Protein AF-A0A7J7KI99-F1 (afdb_monomer_lite)

Structure (mmCIF, N/CA/C/O backbone):
data_AF-A0A7J7KI99-F1
#
_entry.id   AF-A0A7J7KI99-F1
#
loop_
_atom_site.group_PDB
_atom_site.id
_atom_site.type_symbol
_atom_site.label_atom_id
_atom_site.label_alt_id
_atom_site.label_comp_id
_atom_site.label_asym_id
_atom_site.label_entity_id
_atom_site.label_seq_id
_atom_site.pdbx_PDB_ins_code
_atom_site.Cartn_x
_atom_site.Cartn_y
_atom_site.Cartn_z
_atom_site.occupancy
_atom_site.B_iso_or_equiv
_atom_site.auth_seq_id
_atom_site.auth_comp_id
_atom_site.auth_asym_id
_atom_site.auth_atom_id
_atom_site.pdbx_PDB_model_num
ATOM 1 N N . MET A 1 1 ? -8.836 5.033 18.572 1.00 61.16 1 MET A N 1
ATOM 2 C CA . MET A 1 1 ? -9.291 3.897 17.750 1.00 61.16 1 MET A CA 1
ATOM 3 C C . MET A 1 1 ? -9.820 2.798 18.653 1.00 61.16 1 MET A C 1
ATOM 5 O O . MET A 1 1 ? -9.061 2.210 19.431 1.00 61.16 1 MET A O 1
ATOM 9 N N . VAL A 1 2 ? -11.132 2.595 18.593 1.00 76.69 2 VAL A N 1
ATOM 10 C CA . VAL A 1 2 ? -11.861 1.561 19.335 1.00 76.69 2 VAL A CA 1
ATOM 11 C C . VAL A 1 2 ? -11.422 0.180 18.824 1.00 76.69 2 VAL A C 1
ATOM 13 O O . VAL A 1 2 ? -10.982 0.035 17.684 1.00 76.69 2 VAL A O 1
ATOM 16 N N . GLU A 1 3 ? -11.476 -0.856 19.660 1.00 75.19 3 GLU A N 1
ATOM 17 C CA . GLU A 1 3 ? -10.999 -2.205 19.302 1.00 75.19 3 GLU A CA 1
ATOM 18 C C . GLU A 1 3 ? -11.719 -2.809 18.079 1.00 75.19 3 GLU A C 1
ATOM 20 O O . GLU A 1 3 ? -11.107 -3.500 17.259 1.00 75.19 3 GLU A O 1
ATOM 25 N N . ALA A 1 4 ? -12.991 -2.449 17.897 1.00 72.75 4 ALA A N 1
ATOM 26 C CA . ALA A 1 4 ? -13.781 -2.750 16.708 1.00 72.75 4 ALA A CA 1
ATOM 27 C C . ALA A 1 4 ? -13.158 -2.177 15.422 1.00 72.75 4 ALA A C 1
ATOM 29 O O . ALA A 1 4 ? -12.886 -2.929 14.490 1.00 72.75 4 ALA A O 1
ATOM 30 N N . GLU A 1 5 ? -12.863 -0.876 15.402 1.00 78.62 5 GLU A N 1
ATOM 31 C CA . GLU A 1 5 ? -12.267 -0.182 14.248 1.00 78.62 5 GLU A CA 1
ATOM 32 C C . GLU A 1 5 ? -10.879 -0.739 13.915 1.00 78.62 5 GLU A C 1
ATOM 34 O O . GLU A 1 5 ? -10.508 -0.906 12.754 1.00 78.62 5 GLU A O 1
ATOM 39 N N . ARG A 1 6 ? -10.116 -1.100 14.953 1.00 81.69 6 ARG A N 1
ATOM 40 C CA . ARG A 1 6 ? -8.795 -1.718 14.805 1.00 81.69 6 ARG A CA 1
ATOM 41 C C . ARG A 1 6 ? -8.873 -3.067 14.095 1.00 81.69 6 ARG A C 1
ATOM 43 O O . ARG A 1 6 ? -8.034 -3.373 13.251 1.00 81.69 6 ARG A O 1
ATOM 50 N N . THR A 1 7 ? -9.879 -3.866 14.439 1.00 84.62 7 THR A N 1
ATOM 51 C CA . THR A 1 7 ? -10.110 -5.173 13.817 1.00 84.62 7 THR A CA 1
ATOM 52 C C . THR A 1 7 ? -10.442 -5.006 12.338 1.00 84.62 7 THR A C 1
ATOM 54 O O . THR A 1 7 ? -9.827 -5.663 11.498 1.00 84.62 7 THR A O 1
ATOM 57 N N . SER A 1 8 ? -11.342 -4.079 12.009 1.00 86.19 8 SER A N 1
ATOM 58 C CA . SER A 1 8 ? -11.691 -3.760 10.624 1.00 86.19 8 SER A CA 1
ATOM 59 C C . SER A 1 8 ? -10.492 -3.283 9.817 1.00 86.19 8 SER A C 1
ATOM 61 O O . SER A 1 8 ? -10.282 -3.744 8.694 1.00 86.19 8 SER A O 1
ATOM 63 N N . TYR A 1 9 ? -9.654 -2.424 10.403 1.00 88.06 9 TYR A N 1
ATOM 64 C CA . TYR A 1 9 ? -8.423 -1.968 9.770 1.00 88.06 9 TYR A CA 1
ATOM 65 C C . TYR A 1 9 ? -7.485 -3.133 9.426 1.00 88.06 9 TYR A C 1
ATOM 67 O O . TYR A 1 9 ? -7.034 -3.241 8.287 1.00 88.06 9 TYR A O 1
ATOM 75 N N . TYR A 1 10 ? -7.211 -4.040 10.372 1.00 88.81 10 TYR A N 1
ATOM 76 C CA . TYR A 1 10 ? -6.308 -5.169 10.120 1.00 88.81 10 TYR A CA 1
ATOM 77 C C . TYR A 1 10 ? -6.854 -6.158 9.090 1.00 88.81 10 TYR A C 1
ATOM 79 O O . TYR A 1 10 ? -6.087 -6.659 8.267 1.00 88.81 10 TYR A O 1
ATOM 87 N N . VAL A 1 11 ? -8.162 -6.425 9.103 1.00 89.75 11 VAL A N 1
ATOM 88 C CA . VAL A 1 11 ? -8.800 -7.314 8.122 1.00 89.75 11 VAL A CA 1
ATOM 89 C C . VAL A 1 11 ? -8.723 -6.710 6.717 1.00 89.75 11 VAL A C 1
ATOM 91 O O . VAL A 1 11 ? -8.293 -7.394 5.787 1.00 89.75 11 VAL A O 1
ATOM 94 N N . ASN A 1 12 ? -9.046 -5.423 6.565 1.00 90.25 12 ASN A N 1
ATOM 95 C CA . ASN A 1 12 ? -8.941 -4.724 5.282 1.00 90.25 12 ASN A CA 1
ATOM 96 C C . ASN A 1 12 ? -7.482 -4.600 4.807 1.00 90.25 12 ASN A C 1
ATOM 98 O O . ASN A 1 12 ? -7.201 -4.802 3.628 1.00 90.25 12 ASN A O 1
ATOM 102 N N . LEU A 1 13 ? -6.530 -4.350 5.713 1.00 90.50 13 LEU A N 1
ATOM 103 C CA . LEU A 1 13 ? -5.101 -4.335 5.390 1.00 90.50 13 LEU A CA 1
ATOM 104 C C . LEU A 1 13 ? -4.625 -5.704 4.883 1.00 90.50 13 LEU A C 1
ATOM 106 O O . LEU A 1 13 ? -3.894 -5.777 3.895 1.00 90.50 13 LEU A O 1
ATOM 110 N N . LEU A 1 14 ? -5.046 -6.794 5.529 1.00 90.69 14 LEU A N 1
ATOM 111 C CA . LEU A 1 14 ? -4.712 -8.147 5.090 1.00 90.69 14 LEU A CA 1
ATOM 112 C C . LEU A 1 14 ? -5.317 -8.452 3.713 1.00 90.69 14 LEU A C 1
ATOM 114 O O . LEU A 1 14 ? -4.619 -8.973 2.843 1.00 90.69 14 LEU A O 1
ATOM 118 N N . ALA A 1 15 ? -6.582 -8.088 3.493 1.00 90.31 15 ALA A N 1
ATOM 119 C CA . ALA A 1 15 ? -7.246 -8.237 2.200 1.00 90.31 15 ALA A CA 1
ATOM 120 C C . ALA A 1 15 ? -6.524 -7.447 1.093 1.00 90.31 15 ALA A C 1
ATOM 122 O O . ALA A 1 15 ? -6.280 -7.986 0.012 1.00 90.31 15 ALA A O 1
ATOM 123 N N . ALA A 1 16 ? -6.100 -6.213 1.383 1.00 90.56 16 ALA A N 1
ATOM 124 C CA . ALA A 1 16 ? -5.317 -5.384 0.471 1.00 90.56 16 ALA A CA 1
ATOM 125 C C . ALA A 1 16 ? -3.968 -6.031 0.114 1.00 90.56 16 ALA A C 1
ATOM 127 O O . ALA A 1 16 ? -3.594 -6.077 -1.056 1.00 90.56 16 ALA A O 1
ATOM 128 N N . LEU A 1 17 ? -3.254 -6.599 1.094 1.00 90.19 17 LEU A N 1
ATOM 129 C CA . LEU A 1 17 ? -1.992 -7.311 0.855 1.00 90.19 17 LEU A CA 1
ATOM 130 C C . LEU A 1 17 ? -2.178 -8.566 -0.006 1.00 90.19 17 LEU A C 1
ATOM 132 O O . LEU A 1 17 ? -1.349 -8.841 -0.874 1.00 90.19 17 LEU A O 1
ATOM 136 N N . ILE A 1 18 ? -3.260 -9.319 0.204 1.00 90.88 18 ILE A N 1
ATOM 137 C CA . ILE A 1 18 ? -3.594 -10.482 -0.630 1.00 90.88 18 ILE A CA 1
ATOM 138 C C . ILE A 1 18 ? -3.910 -10.033 -2.060 1.00 90.88 18 ILE A C 1
ATOM 140 O O . ILE A 1 18 ? -3.386 -10.617 -3.013 1.00 90.88 18 ILE A O 1
ATOM 144 N N . LEU A 1 19 ? -4.715 -8.977 -2.220 1.00 89.31 19 LEU A N 1
ATOM 145 C CA . LEU A 1 19 ? -5.022 -8.401 -3.527 1.00 89.31 19 LEU A CA 1
ATOM 146 C C . LEU A 1 19 ? -3.745 -7.959 -4.246 1.00 89.31 19 LEU A C 1
ATOM 148 O O . LEU A 1 19 ? -3.573 -8.277 -5.422 1.00 89.31 19 LEU A O 1
ATOM 152 N N . ASP A 1 20 ? -2.832 -7.276 -3.551 1.00 88.25 20 ASP A N 1
ATOM 153 C CA . ASP A 1 20 ? -1.571 -6.854 -4.150 1.00 88.25 20 ASP A CA 1
ATOM 154 C C . ASP A 1 20 ? -0.743 -8.034 -4.656 1.00 88.25 20 ASP A C 1
ATOM 156 O O . ASP A 1 20 ? -0.250 -7.993 -5.785 1.00 88.25 20 ASP A O 1
ATOM 160 N N . LEU A 1 21 ? -0.628 -9.107 -3.871 1.00 86.44 21 LEU A N 1
ATOM 161 C CA . LEU A 1 21 ? 0.105 -10.301 -4.288 1.00 86.44 21 LEU A CA 1
ATOM 162 C C . LEU A 1 21 ? -0.501 -10.923 -5.550 1.00 86.44 21 LEU A C 1
ATOM 164 O O . LEU A 1 21 ? 0.241 -11.283 -6.468 1.00 86.44 21 LEU A O 1
ATOM 168 N N . LEU A 1 22 ? -1.831 -11.014 -5.619 1.00 87.94 22 LEU A N 1
ATOM 169 C CA . LEU A 1 22 ? -2.546 -11.549 -6.777 1.00 87.94 22 LEU A CA 1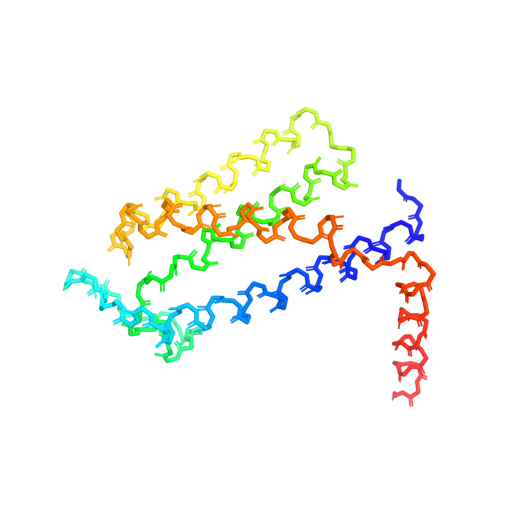
ATOM 170 C C . LEU A 1 22 ? -2.345 -10.671 -8.016 1.00 87.94 22 LEU A C 1
ATOM 172 O O . LEU A 1 22 ? -1.926 -11.171 -9.060 1.00 87.94 22 LEU A O 1
ATOM 176 N N . VAL A 1 23 ? -2.573 -9.361 -7.898 1.00 85.44 23 VAL A N 1
ATOM 177 C CA . VAL A 1 23 ? -2.402 -8.408 -9.004 1.00 85.44 23 VAL A CA 1
ATOM 178 C C . VAL A 1 23 ? -0.947 -8.389 -9.468 1.00 85.44 23 VAL A C 1
ATOM 180 O O . VAL A 1 23 ? -0.675 -8.529 -10.659 1.00 85.44 23 VAL A O 1
ATOM 183 N N . SER A 1 24 ? 0.006 -8.299 -8.540 1.00 83.00 24 SER A N 1
ATOM 184 C CA . SER A 1 24 ? 1.436 -8.326 -8.846 1.00 83.00 24 SER A CA 1
ATOM 185 C C . SER A 1 24 ? 1.842 -9.609 -9.572 1.00 83.00 24 SER A C 1
ATOM 187 O O . SER A 1 24 ? 2.658 -9.555 -10.495 1.00 83.00 24 SER A O 1
ATOM 189 N N . LEU A 1 25 ? 1.286 -10.764 -9.190 1.00 82.12 25 LEU A N 1
ATOM 190 C CA . LEU A 1 25 ? 1.544 -12.035 -9.865 1.00 82.12 25 LEU A CA 1
ATOM 191 C C . LEU A 1 25 ? 0.974 -12.037 -11.290 1.00 82.12 25 LEU A C 1
ATOM 193 O O . LEU A 1 25 ? 1.698 -12.365 -12.230 1.00 82.12 25 LEU A O 1
ATOM 197 N N . VAL A 1 26 ? -0.285 -11.628 -11.460 1.00 84.06 26 VAL A N 1
ATOM 198 C CA . VAL A 1 26 ? -0.957 -11.569 -12.769 1.00 84.06 26 VAL A CA 1
ATOM 199 C C . VAL A 1 26 ? -0.219 -10.629 -13.720 1.00 84.06 26 VAL A C 1
ATOM 201 O O . VAL A 1 26 ? 0.083 -11.010 -14.854 1.00 84.06 26 VAL A O 1
ATOM 204 N N . VAL A 1 27 ? 0.148 -9.428 -13.262 1.00 80.81 27 VAL A N 1
ATOM 205 C CA . VAL A 1 27 ? 0.862 -8.452 -14.097 1.00 80.81 27 VAL A CA 1
ATOM 206 C C . VAL A 1 27 ? 2.250 -8.977 -14.473 1.00 80.81 27 VAL A C 1
ATOM 208 O O . VAL A 1 27 ? 2.631 -8.892 -15.640 1.00 80.81 27 VAL A O 1
ATOM 211 N N . LYS A 1 28 ? 2.986 -9.603 -13.543 1.00 75.69 28 LYS A N 1
ATOM 212 C CA . LYS A 1 28 ? 4.295 -10.215 -13.849 1.00 75.69 28 LYS A CA 1
ATOM 213 C C . LYS A 1 28 ? 4.189 -11.315 -14.901 1.00 75.69 28 LYS A C 1
ATOM 215 O O . LYS A 1 28 ? 5.012 -11.368 -15.814 1.00 75.69 28 LYS A O 1
ATOM 220 N N . VAL A 1 29 ? 3.177 -12.176 -14.792 1.00 78.44 29 VAL A N 1
ATOM 221 C CA . VAL A 1 29 ? 2.941 -13.280 -15.738 1.00 78.44 29 VAL A CA 1
ATOM 222 C C . VAL A 1 29 ? 2.484 -12.774 -17.109 1.00 78.44 29 VAL A C 1
ATOM 224 O O . VAL A 1 29 ? 2.798 -13.421 -18.111 1.00 78.44 29 VAL A O 1
ATOM 227 N N . THR A 1 30 ? 1.799 -11.629 -17.162 1.00 76.38 30 THR A N 1
ATOM 228 C CA . THR A 1 30 ? 1.303 -11.010 -18.402 1.00 76.38 30 THR A CA 1
ATOM 229 C C . THR A 1 30 ? 2.398 -10.234 -19.131 1.00 76.38 30 THR A C 1
ATOM 231 O O . THR A 1 30 ? 2.641 -10.470 -20.308 1.00 76.38 30 THR A O 1
ATOM 234 N N . VAL A 1 31 ? 3.094 -9.329 -18.435 1.00 73.25 31 VAL A N 1
ATOM 235 C CA . VAL A 1 31 ? 4.069 -8.419 -19.058 1.00 73.25 31 VAL A CA 1
ATOM 236 C C . VAL A 1 31 ? 5.399 -9.122 -19.336 1.00 73.25 31 VAL A C 1
ATOM 238 O O . VAL A 1 31 ? 6.094 -8.777 -20.287 1.00 73.25 31 VAL A O 1
ATOM 241 N N . ARG A 1 32 ? 5.771 -10.112 -18.511 1.00 70.44 32 ARG A N 1
ATOM 242 C CA . ARG A 1 32 ? 6.992 -10.928 -18.650 1.00 70.44 32 ARG A CA 1
ATOM 243 C C . ARG A 1 32 ? 8.275 -10.132 -18.934 1.00 70.44 32 ARG A C 1
ATOM 245 O O . ARG A 1 32 ? 9.187 -10.633 -19.589 1.00 70.44 32 ARG A O 1
ATOM 252 N N . ARG A 1 33 ? 8.372 -8.897 -18.429 1.00 63.94 33 ARG A N 1
ATOM 253 C CA . ARG A 1 33 ? 9.512 -8.014 -18.706 1.00 63.94 33 ARG A CA 1
ATOM 254 C C . ARG A 1 33 ? 10.784 -8.559 -18.042 1.00 63.94 33 ARG A C 1
ATOM 256 O O . ARG A 1 33 ? 10.773 -8.710 -16.816 1.00 63.94 33 ARG A O 1
ATOM 263 N N . PRO A 1 34 ? 11.866 -8.826 -18.798 1.00 61.31 34 PRO A N 1
ATOM 264 C CA . PRO A 1 34 ? 13.122 -9.307 -18.230 1.00 61.31 34 PRO A CA 1
ATOM 265 C C . PRO A 1 34 ? 13.804 -8.226 -17.374 1.00 61.31 34 PRO A C 1
ATOM 267 O O . PRO A 1 34 ? 13.681 -7.026 -17.645 1.00 61.31 34 PRO A O 1
ATOM 270 N N . ARG A 1 35 ? 14.520 -8.653 -16.324 1.00 63.12 35 ARG A N 1
ATOM 271 C CA . ARG A 1 35 ? 15.307 -7.761 -15.450 1.00 63.12 35 ARG A CA 1
ATOM 272 C C . ARG A 1 35 ? 16.497 -7.136 -16.188 1.00 63.12 35 ARG A C 1
ATOM 274 O O . ARG A 1 35 ? 17.040 -7.781 -17.082 1.00 63.12 35 ARG A O 1
ATOM 281 N N . PRO A 1 36 ? 16.900 -5.895 -15.834 1.00 58.03 36 PRO A N 1
ATOM 282 C CA . PRO A 1 36 ? 18.065 -5.256 -16.439 1.00 58.03 36 PRO A CA 1
ATOM 283 C C . PRO A 1 36 ? 19.319 -6.123 -16.273 1.00 58.03 36 PRO A C 1
ATOM 285 O O . PRO A 1 36 ? 19.555 -6.684 -15.205 1.00 58.03 36 PRO A O 1
ATOM 288 N N . SER A 1 37 ? 20.145 -6.195 -17.318 1.00 51.94 37 SER A N 1
ATOM 289 C CA . SER A 1 37 ? 21.316 -7.083 -17.417 1.00 51.94 37 SER A CA 1
ATOM 290 C C . SER A 1 37 ? 22.414 -6.826 -16.370 1.00 51.94 37 SER A C 1
ATOM 292 O O . SER A 1 37 ? 23.281 -7.670 -16.180 1.00 51.94 37 SER A O 1
ATOM 294 N N . TYR A 1 38 ? 22.362 -5.693 -15.660 1.00 55.09 38 TYR A N 1
ATOM 295 C CA . TYR A 1 38 ? 23.284 -5.308 -14.580 1.00 55.09 38 TYR A CA 1
ATOM 296 C C . TYR A 1 38 ? 22.909 -5.881 -13.198 1.00 55.09 38 TYR A C 1
ATOM 298 O O . TYR A 1 38 ? 23.416 -5.419 -12.175 1.00 55.09 38 TYR A O 1
ATOM 306 N N . HIS A 1 39 ? 22.004 -6.867 -13.137 1.00 52.88 39 HIS A N 1
ATOM 307 C CA . HIS A 1 39 ? 21.510 -7.471 -11.896 1.00 52.88 39 HIS A CA 1
ATOM 308 C C . HIS A 1 39 ? 22.594 -8.313 -11.188 1.00 52.88 39 HIS A C 1
ATOM 310 O O . HIS A 1 39 ? 22.560 -9.542 -11.161 1.00 52.88 39 HIS A O 1
ATOM 316 N N . HIS A 1 40 ? 23.565 -7.637 -10.577 1.00 49.69 40 HIS A N 1
ATOM 317 C CA . HIS A 1 40 ? 24.555 -8.217 -9.680 1.00 49.69 40 HIS A CA 1
ATOM 318 C C . HIS A 1 40 ? 23.939 -8.410 -8.290 1.00 49.69 40 HIS A C 1
ATOM 320 O O . HIS A 1 40 ? 24.228 -7.667 -7.356 1.00 49.69 40 HIS A O 1
ATOM 326 N N . SER A 1 41 ? 23.075 -9.407 -8.106 1.00 49.22 41 SER A N 1
ATOM 327 C CA . SER A 1 41 ? 22.768 -9.854 -6.747 1.00 49.22 41 SER A CA 1
ATOM 328 C C . SER A 1 41 ? 22.680 -11.364 -6.649 1.00 49.22 41 SER A C 1
ATOM 330 O O . SER A 1 41 ? 21.714 -11.983 -7.084 1.00 49.22 41 SER A O 1
ATOM 332 N N . LYS A 1 42 ? 23.699 -11.931 -5.998 1.00 45.94 42 LYS A N 1
ATOM 333 C CA . LYS A 1 42 ? 23.584 -13.146 -5.191 1.00 45.94 42 LYS A CA 1
ATOM 334 C C . LYS A 1 42 ? 22.367 -12.953 -4.276 1.00 45.94 42 LYS A C 1
ATOM 336 O O . LYS A 1 42 ? 22.408 -12.132 -3.364 1.00 45.94 42 LYS A O 1
ATOM 341 N N . ASP A 1 43 ? 21.249 -13.582 -4.617 1.00 49.16 43 ASP A N 1
ATOM 342 C CA . ASP A 1 43 ? 19.973 -13.325 -3.954 1.00 49.16 43 ASP A CA 1
ATOM 343 C C . ASP A 1 43 ? 19.993 -13.755 -2.485 1.00 49.16 43 ASP A C 1
ATOM 345 O O . ASP A 1 43 ? 20.423 -14.855 -2.140 1.00 49.16 43 ASP A O 1
ATOM 349 N N . PHE A 1 44 ? 19.414 -12.896 -1.648 1.00 45.94 44 PHE A N 1
ATOM 350 C CA . PHE A 1 44 ? 18.898 -13.239 -0.329 1.00 45.94 44 PHE A CA 1
ATOM 351 C C . PHE A 1 44 ? 17.945 -14.445 -0.461 1.00 45.94 44 PHE A C 1
ATOM 353 O O . PHE A 1 44 ? 17.099 -14.478 -1.358 1.00 45.94 44 PHE A O 1
ATOM 360 N N . LEU A 1 45 ? 18.077 -15.428 0.429 1.00 44.09 45 LEU A N 1
ATOM 361 C CA . LEU A 1 45 ? 17.490 -16.779 0.366 1.00 44.09 45 LEU A CA 1
ATOM 362 C C . LEU A 1 45 ? 15.941 -16.855 0.367 1.00 44.09 45 LEU A C 1
ATOM 364 O O . LEU A 1 45 ? 15.383 -17.947 0.382 1.00 44.09 45 LEU A O 1
ATOM 368 N N . VAL A 1 46 ? 15.232 -15.722 0.313 1.00 46.66 46 VAL A N 1
ATOM 369 C CA . 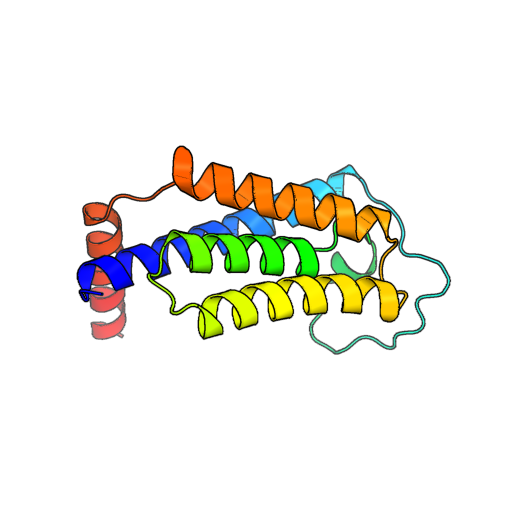VAL A 1 46 ? 13.775 -15.608 0.527 1.00 46.66 46 VAL A CA 1
ATOM 370 C C . VAL A 1 46 ? 13.101 -14.802 -0.596 1.00 46.66 46 VAL A C 1
ATOM 372 O O . VAL A 1 46 ? 12.299 -13.906 -0.362 1.00 46.66 46 VAL A O 1
ATOM 375 N N . SER A 1 47 ? 13.460 -15.049 -1.856 1.00 45.59 47 SER A N 1
ATOM 376 C CA . SER A 1 47 ? 12.741 -14.477 -3.008 1.00 45.59 47 SER A CA 1
ATOM 377 C C . SER A 1 47 ? 12.196 -15.580 -3.908 1.00 45.59 47 SER A C 1
ATOM 379 O O . SER A 1 47 ? 12.940 -16.451 -4.367 1.00 45.59 47 SER A O 1
ATOM 381 N N . VAL A 1 48 ? 10.883 -15.532 -4.153 1.00 52.28 48 VAL A N 1
ATOM 382 C CA . VAL A 1 48 ? 10.136 -16.487 -4.981 1.00 52.28 48 VAL A CA 1
ATOM 383 C C . VAL A 1 48 ? 10.736 -16.519 -6.392 1.00 52.28 48 VAL A C 1
ATOM 385 O O . VAL A 1 48 ? 11.093 -15.483 -6.949 1.00 52.28 48 VAL A O 1
ATOM 388 N N . LYS A 1 49 ? 10.840 -17.704 -7.013 1.00 47.34 49 LYS A N 1
ATOM 389 C CA . LYS A 1 49 ? 11.452 -17.899 -8.350 1.00 47.34 49 LYS A CA 1
ATOM 390 C C . LYS A 1 49 ? 10.912 -16.950 -9.439 1.00 47.34 49 LYS A C 1
ATOM 392 O O . LYS A 1 49 ? 11.642 -16.636 -10.375 1.00 47.34 49 LYS A O 1
ATOM 397 N N . ILE A 1 50 ? 9.665 -16.493 -9.315 1.00 49.38 50 ILE A N 1
ATOM 398 C CA . ILE A 1 50 ? 9.004 -15.564 -10.248 1.00 49.38 50 ILE A CA 1
ATOM 399 C C . ILE A 1 50 ? 9.548 -14.138 -10.094 1.00 49.38 50 ILE A C 1
ATOM 401 O O . ILE A 1 50 ? 9.781 -13.464 -11.098 1.00 49.38 50 ILE A O 1
ATOM 405 N N . ASP A 1 51 ? 9.851 -13.708 -8.865 1.00 54.00 51 ASP A N 1
ATOM 406 C CA . ASP A 1 51 ? 10.487 -12.412 -8.623 1.00 54.00 51 ASP A CA 1
ATOM 407 C C . ASP A 1 51 ? 11.856 -12.332 -9.292 1.00 54.00 51 ASP A C 1
ATOM 409 O O . ASP A 1 51 ? 12.235 -11.268 -9.767 1.00 54.00 51 ASP A O 1
ATOM 413 N N . LYS A 1 52 ? 12.577 -13.450 -9.410 1.00 53.16 52 LYS A N 1
ATOM 414 C CA . LYS A 1 52 ? 13.913 -13.482 -10.021 1.00 53.16 52 LYS A CA 1
ATOM 415 C C . LYS A 1 52 ? 13.911 -13.231 -11.532 1.00 53.16 52 LYS A C 1
ATOM 417 O O . LYS A 1 52 ? 14.926 -12.791 -12.061 1.00 53.16 52 LYS A O 1
ATOM 422 N N . LYS A 1 53 ? 12.798 -13.501 -12.227 1.00 53.03 53 LYS A N 1
ATOM 423 C CA . LYS A 1 53 ? 12.717 -13.420 -13.698 1.00 53.03 53 LYS A CA 1
ATOM 424 C C . LYS A 1 53 ? 12.058 -12.143 -14.218 1.00 53.03 53 LYS A C 1
ATOM 426 O O . LYS A 1 53 ? 12.408 -11.714 -15.314 1.00 53.03 53 LYS A O 1
ATOM 431 N N . PHE A 1 54 ? 11.154 -11.530 -13.449 1.00 59.06 54 PHE A N 1
ATOM 432 C CA . PHE A 1 54 ? 10.361 -10.390 -13.918 1.00 59.06 54 PHE A CA 1
ATOM 433 C C . PHE A 1 54 ? 10.565 -9.132 -13.064 1.00 59.06 54 PHE A C 1
ATOM 435 O O . PHE A 1 54 ? 10.561 -9.180 -11.832 1.00 59.06 54 PHE A O 1
ATOM 442 N N . SER A 1 55 ? 10.773 -7.999 -13.733 1.00 59.12 55 SER A N 1
ATOM 443 C CA . SER A 1 55 ? 11.063 -6.678 -13.133 1.00 59.12 55 SER A CA 1
ATOM 444 C C . SER A 1 55 ? 9.817 -5.815 -12.969 1.00 59.12 55 SER A C 1
ATOM 446 O O . SER A 1 55 ? 9.810 -4.920 -12.124 1.00 59.12 55 SER A O 1
ATOM 448 N N . PHE A 1 56 ? 8.790 -6.071 -13.782 1.00 56.06 56 PHE A N 1
ATOM 449 C CA . PHE A 1 56 ? 7.599 -5.236 -13.879 1.00 56.06 56 PHE A CA 1
ATOM 450 C C . PHE A 1 56 ? 6.384 -5.914 -13.226 1.00 56.06 56 PHE A C 1
ATOM 452 O O . PHE A 1 56 ? 6.087 -7.056 -13.587 1.00 56.06 56 PHE A O 1
ATOM 459 N N . PRO A 1 57 ? 5.642 -5.233 -12.333 1.00 64.81 57 PRO A N 1
ATOM 460 C CA . PRO A 1 57 ? 5.963 -3.975 -11.654 1.00 64.81 57 PRO A CA 1
ATOM 461 C C . PRO A 1 57 ? 6.841 -4.214 -10.408 1.00 64.81 57 PRO A C 1
ATOM 463 O O . PRO A 1 57 ? 7.051 -5.352 -9.965 1.00 64.81 57 PRO A O 1
ATOM 466 N N . SER A 1 58 ? 7.340 -3.135 -9.798 1.00 71.31 58 SER A N 1
ATOM 467 C CA . SER A 1 58 ? 8.032 -3.220 -8.505 1.00 71.31 58 SER A CA 1
ATOM 468 C C . SER A 1 58 ? 7.038 -3.507 -7.373 1.00 71.31 58 SER A C 1
ATOM 470 O O . SER A 1 58 ? 6.481 -2.590 -6.779 1.00 71.31 58 SER A O 1
ATOM 472 N N . GLY A 1 59 ? 6.879 -4.779 -6.994 1.00 76.12 59 GLY A N 1
ATOM 473 C CA . GLY A 1 59 ? 5.986 -5.163 -5.887 1.00 76.12 59 GLY A CA 1
ATOM 474 C C . GLY A 1 59 ? 6.377 -4.583 -4.516 1.00 76.12 59 GLY A C 1
ATOM 475 O O . GLY A 1 59 ? 5.570 -4.558 -3.597 1.00 76.12 59 GLY A O 1
ATOM 476 N N . HIS A 1 60 ? 7.612 -4.100 -4.332 1.00 79.25 60 HIS A N 1
ATOM 477 C CA . HIS A 1 60 ? 7.970 -3.351 -3.116 1.00 79.25 60 HIS A CA 1
ATOM 478 C C . HIS A 1 60 ? 7.400 -1.932 -3.153 1.00 79.25 60 HIS A C 1
ATOM 480 O O . HIS A 1 60 ? 6.897 -1.457 -2.142 1.00 79.25 60 HIS A O 1
ATOM 486 N N . THR A 1 61 ? 7.445 -1.287 -4.320 1.00 84.50 61 THR A N 1
ATOM 487 C CA . THR A 1 61 ? 6.868 0.042 -4.523 1.00 84.50 61 THR A CA 1
ATOM 488 C C . THR A 1 61 ? 5.349 -0.016 -4.410 1.00 84.50 61 THR A C 1
ATOM 490 O O . THR A 1 61 ? 4.778 0.751 -3.646 1.00 84.50 61 THR A O 1
ATOM 493 N N . THR A 1 62 ? 4.707 -0.966 -5.095 1.00 87.12 62 THR A N 1
ATOM 494 C CA . THR A 1 62 ? 3.248 -1.140 -5.074 1.00 87.12 62 THR A CA 1
ATOM 495 C C . THR A 1 62 ? 2.720 -1.324 -3.650 1.00 87.12 62 THR A C 1
ATOM 497 O O . THR A 1 62 ? 1.877 -0.542 -3.216 1.00 87.12 62 THR A O 1
ATOM 500 N N . ARG A 1 63 ? 3.310 -2.242 -2.866 1.00 89.12 63 ARG A N 1
ATOM 501 C CA . ARG A 1 63 ? 2.933 -2.449 -1.455 1.00 89.12 63 ARG A CA 1
ATOM 502 C C . ARG A 1 63 ? 3.196 -1.239 -0.574 1.00 89.12 63 ARG A C 1
ATOM 504 O O . ARG A 1 63 ? 2.343 -0.900 0.234 1.00 89.12 63 ARG A O 1
ATOM 511 N N . ALA A 1 64 ? 4.361 -0.600 -0.700 1.00 88.50 64 ALA A N 1
ATOM 512 C CA . ALA A 1 64 ? 4.700 0.549 0.137 1.00 88.50 64 ALA A CA 1
ATOM 513 C C . ALA A 1 64 ? 3.731 1.716 -0.095 1.00 88.50 64 ALA A C 1
ATOM 515 O O . ALA A 1 64 ? 3.231 2.284 0.871 1.00 88.50 64 ALA A O 1
ATOM 516 N N . ILE A 1 65 ? 3.405 2.016 -1.358 1.00 89.81 65 ILE A N 1
ATOM 517 C CA . ILE A 1 65 ? 2.426 3.053 -1.706 1.00 89.81 65 ILE A CA 1
ATOM 518 C C . ILE A 1 65 ? 1.023 2.669 -1.224 1.00 89.81 65 ILE A C 1
ATOM 520 O O . ILE A 1 65 ? 0.382 3.475 -0.557 1.00 89.81 65 ILE A O 1
ATOM 524 N N . MET A 1 66 ? 0.563 1.443 -1.489 1.00 92.50 66 MET A N 1
ATOM 525 C CA . MET A 1 66 ? -0.761 0.982 -1.055 1.00 92.50 66 MET A CA 1
ATOM 526 C C . MET A 1 66 ? -0.917 1.053 0.473 1.00 92.50 66 MET A C 1
ATOM 528 O O . MET A 1 66 ? -1.872 1.649 0.968 1.00 92.50 66 MET A O 1
ATOM 532 N N . CYS A 1 67 ? 0.034 0.490 1.229 1.00 90.38 67 CYS A N 1
ATOM 533 C CA . CYS A 1 67 ? 0.014 0.525 2.692 1.00 90.38 67 CYS A CA 1
ATOM 534 C C . CYS A 1 67 ? 0.131 1.955 3.227 1.00 90.38 67 CYS A C 1
ATOM 536 O O . CYS A 1 67 ? -0.564 2.302 4.178 1.00 90.38 67 CYS A O 1
ATOM 538 N N . GLY A 1 68 ? 0.983 2.787 2.620 1.00 89.38 68 GLY A N 1
ATOM 539 C CA . GLY A 1 68 ? 1.139 4.188 2.996 1.00 89.38 68 GLY A CA 1
ATOM 540 C C . GLY A 1 68 ? -0.161 4.974 2.835 1.00 89.38 68 GLY A C 1
ATOM 541 O O . GLY A 1 68 ? -0.595 5.633 3.776 1.00 89.38 68 GLY A O 1
ATOM 542 N N . CYS A 1 69 ? -0.835 4.847 1.688 1.00 91.00 69 CYS A N 1
ATOM 543 C CA . CYS A 1 69 ? -2.135 5.477 1.453 1.00 91.00 69 CYS A CA 1
ATOM 544 C C . CYS A 1 69 ? -3.208 4.962 2.421 1.00 91.00 69 CYS A C 1
ATOM 546 O O . CYS A 1 69 ? -3.955 5.759 2.983 1.00 91.00 69 CYS A O 1
ATOM 548 N N . LEU A 1 70 ? -3.255 3.651 2.674 1.00 89.38 70 LEU A N 1
ATOM 549 C CA . LEU A 1 70 ? -4.241 3.052 3.575 1.00 89.38 70 LEU A CA 1
ATOM 550 C C . LEU A 1 70 ? -4.037 3.483 5.037 1.00 89.38 70 LEU A C 1
ATOM 552 O O . LEU A 1 70 ? -5.016 3.730 5.739 1.00 89.38 70 LEU A O 1
ATOM 556 N N . LEU A 1 71 ? -2.783 3.622 5.484 1.00 89.75 71 LEU A N 1
ATOM 557 C CA . LEU A 1 71 ? -2.429 4.187 6.791 1.00 89.75 71 LEU A CA 1
ATOM 558 C C . LEU A 1 71 ? -2.865 5.649 6.911 1.00 89.75 71 LEU A C 1
ATOM 560 O O . LEU A 1 71 ? -3.490 6.006 7.900 1.00 89.75 71 LEU A O 1
ATOM 564 N N . LEU A 1 72 ? -2.558 6.475 5.907 1.00 89.62 72 LEU A N 1
ATOM 565 C CA . LEU A 1 72 ? -2.920 7.896 5.898 1.00 89.62 72 LEU A CA 1
ATOM 566 C C . LEU A 1 72 ? -4.435 8.125 5.832 1.00 89.62 72 LEU A C 1
ATOM 568 O O . LEU A 1 72 ? -4.916 9.118 6.363 1.00 89.62 72 LEU A O 1
ATOM 572 N N . TYR A 1 73 ? -5.170 7.227 5.175 1.00 88.88 73 TYR A N 1
ATOM 573 C CA . TYR A 1 73 ? -6.622 7.318 5.041 1.00 88.88 73 TYR A CA 1
ATOM 574 C C . TYR A 1 73 ? -7.371 6.800 6.272 1.00 88.88 73 TYR A C 1
ATOM 576 O O . TYR A 1 73 ? -8.341 7.412 6.703 1.00 88.88 73 TYR A O 1
ATOM 584 N N . SER A 1 74 ? -6.942 5.662 6.826 1.00 85.12 74 SER A N 1
ATOM 585 C CA . SER A 1 74 ? -7.720 4.952 7.853 1.00 85.12 74 SER A CA 1
ATOM 586 C C . SER A 1 74 ? -7.332 5.329 9.281 1.00 85.12 74 SER A C 1
ATOM 588 O O . SER A 1 74 ? -8.087 5.048 10.207 1.00 85.12 74 SER A O 1
ATOM 590 N N . LEU A 1 75 ? -6.140 5.897 9.486 1.00 84.25 75 LEU A N 1
ATOM 591 C CA . LEU A 1 75 ? -5.664 6.300 10.805 1.00 84.25 75 LEU A CA 1
ATOM 592 C C . LEU A 1 75 ? -5.581 7.822 10.892 1.00 84.25 75 LEU A C 1
ATOM 594 O O . LEU A 1 75 ? -4.955 8.473 10.058 1.00 84.25 75 LEU A O 1
ATOM 598 N N . GLU A 1 76 ? -6.125 8.376 11.973 1.00 85.31 76 GLU A N 1
ATOM 599 C CA . GLU A 1 76 ? -5.909 9.771 12.359 1.00 85.31 76 GLU A CA 1
ATOM 600 C C . GLU A 1 76 ? -4.468 9.951 12.857 1.00 85.31 76 GLU A C 1
ATOM 602 O O . GLU A 1 76 ? -4.158 9.898 14.048 1.00 85.31 76 GLU A O 1
ATOM 607 N N . LEU A 1 77 ? -3.544 10.086 11.908 1.00 85.88 77 LEU A N 1
ATOM 608 C CA . LEU A 1 77 ? -2.123 10.250 12.178 1.00 85.88 77 LEU A CA 1
ATOM 609 C C . LEU A 1 77 ? -1.793 11.716 12.462 1.00 85.88 77 LEU A C 1
ATOM 611 O O . LEU A 1 77 ? -2.220 12.615 11.736 1.00 85.88 77 LEU A O 1
ATOM 615 N N . SER A 1 78 ? -0.950 11.950 13.470 1.00 90.56 78 SER A N 1
ATOM 616 C CA . SER A 1 78 ? -0.336 13.262 13.695 1.00 90.56 78 SER A CA 1
ATOM 617 C C . SER A 1 78 ? 0.505 13.686 12.488 1.00 90.56 78 SER A C 1
ATOM 619 O O . SER A 1 78 ? 1.046 12.840 11.774 1.00 90.56 78 SER A O 1
ATOM 621 N N . PHE A 1 79 ? 0.674 14.995 12.282 1.00 88.75 79 PHE A N 1
ATOM 622 C CA . PHE A 1 79 ? 1.433 15.542 11.149 1.00 88.75 79 PHE A CA 1
ATOM 623 C C . PHE A 1 79 ? 2.829 14.908 10.996 1.00 88.75 79 PHE A C 1
ATOM 625 O O . PHE A 1 79 ? 3.210 14.482 9.906 1.00 88.75 79 PHE A O 1
ATOM 632 N N . SER A 1 80 ? 3.558 14.734 12.103 1.00 90.62 80 SER A N 1
ATOM 633 C CA . SER A 1 80 ? 4.868 14.069 12.107 1.00 90.62 80 SER A CA 1
ATOM 634 C C . SER A 1 80 ? 4.797 12.617 11.623 1.00 90.62 80 SER A C 1
ATOM 636 O O . SER A 1 80 ? 5.669 12.162 10.884 1.00 90.62 80 SER A O 1
ATOM 638 N N . SER A 1 81 ? 3.745 11.889 12.005 1.00 88.19 81 SER A N 1
ATOM 639 C CA . SER A 1 81 ? 3.542 10.497 11.592 1.00 88.19 81 SER A CA 1
ATOM 640 C C . SER A 1 81 ? 3.166 10.399 10.113 1.00 88.19 81 SER A C 1
ATOM 642 O O . SER A 1 81 ? 3.640 9.501 9.422 1.00 88.19 81 SER A O 1
ATOM 644 N N . GLN A 1 82 ? 2.379 11.350 9.599 1.00 88.50 82 GLN A N 1
ATOM 645 C CA . GLN A 1 82 ? 2.054 11.420 8.172 1.00 88.50 82 GLN A CA 1
ATOM 646 C C . GLN A 1 82 ? 3.312 11.634 7.321 1.00 88.50 82 GLN A C 1
ATOM 648 O O . GLN A 1 82 ? 3.528 10.917 6.342 1.00 88.50 82 GLN A O 1
ATOM 653 N N . ILE A 1 83 ? 4.186 12.560 7.734 1.00 90.81 83 ILE A N 1
ATOM 654 C CA . ILE A 1 83 ? 5.478 12.789 7.071 1.00 90.81 83 ILE A CA 1
ATOM 655 C C . ILE A 1 83 ? 6.329 11.521 7.095 1.00 90.81 83 ILE A C 1
ATOM 657 O O . ILE A 1 83 ? 6.939 11.180 6.081 1.00 90.81 83 ILE A O 1
ATOM 661 N N . LEU A 1 84 ? 6.365 10.807 8.221 1.00 92.31 84 LEU A N 1
ATOM 662 C CA . LEU A 1 84 ? 7.136 9.573 8.347 1.00 92.31 84 LEU A CA 1
ATOM 663 C C . LEU A 1 84 ? 6.639 8.509 7.361 1.00 92.31 84 LEU A C 1
ATOM 665 O O . LEU A 1 84 ? 7.449 7.929 6.640 1.00 92.31 84 LEU A O 1
ATOM 669 N N . VAL A 1 85 ? 5.323 8.300 7.267 1.00 90.44 85 VAL A N 1
ATOM 670 C CA . VAL A 1 85 ? 4.718 7.336 6.332 1.00 90.44 85 VAL A CA 1
ATOM 671 C C . VAL A 1 85 ? 5.005 7.711 4.876 1.00 90.44 85 VAL A C 1
ATOM 673 O O . VAL A 1 85 ? 5.400 6.847 4.087 1.00 90.44 85 VAL A O 1
ATOM 676 N N . LEU A 1 86 ? 4.868 8.989 4.513 1.00 88.69 86 LEU A N 1
ATOM 677 C CA . LEU A 1 86 ? 5.186 9.476 3.167 1.00 88.69 86 LEU A CA 1
ATOM 678 C C . LEU A 1 86 ? 6.668 9.288 2.838 1.00 88.69 86 LEU A C 1
ATOM 680 O O . LEU A 1 86 ? 7.012 8.727 1.796 1.00 88.69 86 LEU A O 1
ATOM 684 N N . THR A 1 87 ? 7.548 9.692 3.752 1.00 89.00 87 THR A N 1
ATOM 685 C CA . THR A 1 87 ? 9.001 9.578 3.588 1.00 89.00 87 THR A CA 1
ATOM 686 C C . THR A 1 87 ? 9.420 8.119 3.457 1.00 89.00 87 THR A C 1
ATOM 688 O O . THR A 1 87 ? 10.210 7.784 2.578 1.00 89.00 87 THR A O 1
ATOM 691 N N . TRP A 1 88 ? 8.857 7.227 4.273 1.00 91.38 88 TRP A N 1
ATOM 692 C CA . TRP A 1 88 ? 9.099 5.789 4.187 1.00 91.38 88 TRP A CA 1
ATOM 693 C C . TRP A 1 88 ? 8.641 5.206 2.845 1.00 91.38 88 TRP A C 1
ATOM 695 O O . TRP A 1 88 ? 9.385 4.450 2.212 1.00 91.38 88 TRP A O 1
ATOM 705 N N . SER A 1 89 ? 7.453 5.592 2.377 1.00 86.25 89 SER A N 1
ATOM 706 C CA . SER A 1 89 ? 6.880 5.098 1.120 1.00 86.25 89 SER A CA 1
ATOM 707 C C . SER A 1 89 ? 7.718 5.535 -0.089 1.00 86.25 89 SER A C 1
ATOM 709 O O . SER A 1 89 ? 8.076 4.714 -0.939 1.00 86.25 89 SER A O 1
ATOM 711 N N . ILE A 1 90 ? 8.114 6.812 -0.127 1.00 85.75 90 ILE A N 1
ATOM 712 C CA . ILE A 1 90 ? 8.968 7.383 -1.179 1.00 85.75 90 ILE A CA 1
ATOM 713 C C . ILE A 1 90 ? 10.379 6.795 -1.110 1.00 85.75 90 ILE A C 1
ATOM 715 O O . ILE A 1 90 ? 10.907 6.353 -2.129 1.00 85.75 90 ILE A O 1
ATOM 719 N N . SER A 1 91 ? 10.982 6.726 0.079 1.00 86.19 91 SER A N 1
ATOM 720 C CA . SER A 1 91 ? 12.314 6.140 0.277 1.00 86.19 91 SER A CA 1
ATOM 721 C C . SER A 1 91 ? 12.352 4.682 -0.185 1.00 86.19 91 SER A C 1
ATOM 723 O O . SER A 1 91 ? 13.259 4.275 -0.915 1.00 86.19 91 SER A O 1
ATOM 725 N N . THR A 1 92 ? 11.305 3.908 0.122 1.00 84.50 92 THR A N 1
ATOM 726 C CA . THR A 1 92 ? 11.174 2.530 -0.363 1.00 84.50 92 THR A CA 1
ATOM 727 C C . THR A 1 92 ? 11.128 2.488 -1.887 1.00 84.50 92 THR A C 1
ATOM 729 O O . THR A 1 92 ? 11.844 1.683 -2.479 1.00 84.50 92 THR A O 1
ATOM 732 N N . ALA A 1 93 ? 10.368 3.369 -2.544 1.00 81.62 93 ALA A N 1
ATOM 733 C CA . ALA A 1 93 ? 10.310 3.445 -4.003 1.00 81.62 93 ALA A CA 1
ATOM 734 C C . ALA A 1 93 ? 11.672 3.813 -4.627 1.00 81.62 93 ALA A C 1
ATOM 736 O O . ALA A 1 93 ? 12.141 3.128 -5.540 1.00 81.62 93 ALA A O 1
ATOM 737 N N . VAL A 1 94 ? 12.339 4.839 -4.088 1.00 81.44 94 VAL A N 1
ATOM 738 C CA . VAL A 1 94 ? 13.648 5.328 -4.552 1.00 81.44 94 VAL A CA 1
ATOM 739 C C . VAL A 1 94 ? 14.735 4.273 -4.360 1.00 81.44 94 VAL A C 1
ATOM 741 O O . VAL A 1 94 ? 15.548 4.065 -5.261 1.00 81.44 94 VAL A O 1
ATOM 744 N N . SER A 1 95 ? 14.713 3.526 -3.251 1.00 79.31 95 SER A N 1
ATOM 745 C CA . SER A 1 95 ? 15.684 2.456 -2.985 1.00 79.31 95 SER A CA 1
ATOM 746 C C . SER A 1 95 ? 15.721 1.408 -4.105 1.00 79.31 95 SER A C 1
ATOM 748 O O . SER A 1 95 ? 16.777 0.859 -4.416 1.00 79.31 95 SER A O 1
ATOM 750 N N . ARG A 1 96 ? 14.585 1.153 -4.773 1.00 76.50 96 ARG A N 1
ATOM 751 C CA . ARG A 1 96 ? 14.485 0.168 -5.863 1.00 76.50 96 ARG A CA 1
ATOM 752 C C . ARG A 1 96 ? 15.154 0.641 -7.150 1.00 76.50 96 ARG A C 1
ATOM 754 O O . ARG A 1 96 ? 15.687 -0.204 -7.870 1.00 76.50 96 ARG A O 1
ATOM 761 N N . VAL A 1 97 ? 15.153 1.952 -7.400 1.00 76.25 97 VAL A N 1
ATOM 762 C CA . VAL A 1 97 ? 15.889 2.581 -8.509 1.00 76.25 97 VAL A CA 1
ATOM 763 C C . VAL A 1 97 ? 17.379 2.635 -8.182 1.00 76.25 97 VAL A C 1
ATOM 765 O O . VAL A 1 97 ? 18.194 2.199 -8.988 1.00 76.25 97 VAL A O 1
ATOM 768 N N . MET A 1 98 ? 17.730 3.096 -6.977 1.00 71.25 98 MET A N 1
ATOM 769 C CA . MET A 1 98 ? 19.123 3.275 -6.542 1.00 71.25 98 MET A CA 1
ATOM 770 C C . MET A 1 98 ? 19.902 1.959 -6.489 1.00 71.25 98 MET A C 1
ATOM 772 O O . MET A 1 98 ? 21.072 1.914 -6.849 1.00 71.25 98 MET A O 1
ATOM 776 N N . LEU A 1 99 ? 19.247 0.860 -6.101 1.00 69.06 99 LEU A N 1
ATOM 777 C CA . LEU A 1 99 ? 19.851 -0.475 -6.124 1.00 69.06 99 LEU A CA 1
ATOM 778 C C . LEU A 1 99 ? 20.020 -1.043 -7.548 1.00 69.06 99 LEU A C 1
ATOM 780 O O . LEU A 1 99 ? 20.451 -2.186 -7.688 1.00 69.06 99 LEU A O 1
ATOM 784 N N . GLY A 1 100 ? 19.620 -0.310 -8.595 1.00 62.19 100 GLY A N 1
ATOM 785 C CA . GLY A 1 100 ? 19.701 -0.752 -9.992 1.00 62.19 100 GLY A CA 1
ATOM 786 C C . GLY A 1 100 ? 18.841 -1.982 -10.303 1.00 62.19 100 GLY A C 1
ATOM 787 O O . GLY A 1 1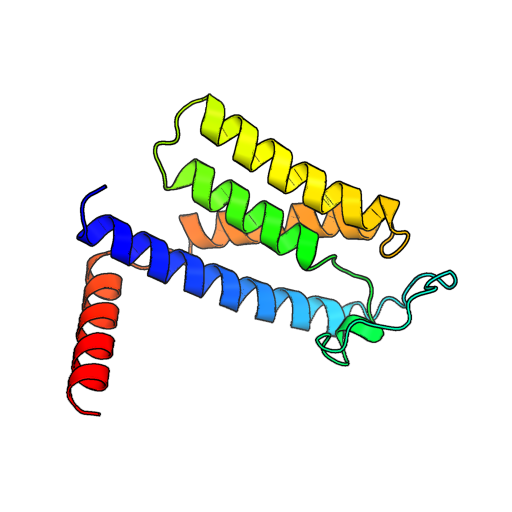00 ? 19.045 -2.650 -11.315 1.00 62.19 100 GLY A O 1
ATOM 788 N N . ARG A 1 101 ? 17.892 -2.327 -9.420 1.00 61.38 101 ARG A N 1
ATOM 789 C CA . ARG A 1 101 ? 17.100 -3.567 -9.511 1.00 61.38 101 ARG A CA 1
ATOM 790 C C . ARG A 1 101 ? 15.882 -3.439 -10.417 1.00 61.38 101 ARG A C 1
ATOM 792 O O . ARG A 1 101 ? 15.389 -4.449 -10.914 1.00 61.38 101 ARG A O 1
ATOM 799 N N . HIS A 1 102 ? 15.395 -2.218 -10.596 1.00 68.88 102 HIS A N 1
ATOM 800 C CA . HIS A 1 102 ? 14.204 -1.900 -11.370 1.00 68.88 102 HIS A CA 1
ATOM 801 C C . HIS A 1 102 ? 14.450 -0.642 -12.198 1.00 68.88 102 HIS A C 1
ATOM 803 O O . HIS A 1 102 ? 15.165 0.265 -11.770 1.00 68.88 102 HIS A O 1
ATOM 809 N N . TYR A 1 103 ? 13.838 -0.576 -13.375 1.00 73.25 103 TYR A N 1
ATOM 810 C CA . TYR A 1 103 ? 13.833 0.653 -14.156 1.00 73.25 103 TYR A CA 1
ATOM 811 C C . TYR A 1 103 ? 12.952 1.700 -13.463 1.00 73.25 103 TYR A C 1
ATOM 813 O O . TYR A 1 103 ? 11.988 1.353 -12.779 1.00 73.25 103 TYR A O 1
ATOM 821 N N . VAL A 1 104 ? 13.223 2.987 -13.697 1.00 77.19 104 VAL A N 1
ATOM 822 C CA . VAL A 1 104 ? 12.378 4.091 -13.197 1.00 77.19 104 VAL A CA 1
ATOM 823 C C . VAL A 1 104 ? 10.912 3.891 -13.608 1.00 77.19 104 VAL A C 1
ATOM 825 O O . VAL A 1 104 ? 10.004 4.111 -12.812 1.00 77.19 104 VAL A O 1
ATOM 828 N N . THR A 1 105 ? 10.676 3.365 -14.813 1.00 76.88 105 THR A N 1
ATOM 829 C CA . THR A 1 105 ? 9.336 3.034 -15.315 1.00 76.88 105 THR A CA 1
ATOM 830 C C . THR A 1 105 ? 8.631 1.939 -14.506 1.00 76.88 105 THR A C 1
ATOM 832 O O . THR A 1 105 ? 7.420 2.024 -14.318 1.00 76.88 105 THR A O 1
ATOM 835 N N . ASP A 1 106 ? 9.358 0.953 -13.965 1.00 76.75 106 ASP A N 1
ATOM 836 C CA . ASP A 1 106 ? 8.782 -0.103 -13.115 1.00 76.75 106 ASP A CA 1
ATOM 837 C C . ASP A 1 106 ? 8.335 0.454 -11.752 1.00 76.75 106 ASP A C 1
ATOM 839 O O . ASP A 1 106 ? 7.394 -0.061 -11.143 1.00 76.75 106 ASP A O 1
ATOM 843 N N . VAL A 1 107 ? 9.022 1.493 -11.264 1.00 79.75 107 VAL A N 1
ATOM 844 C CA . VAL A 1 107 ? 8.697 2.185 -10.010 1.00 79.75 107 VAL A CA 1
ATOM 845 C C . VAL A 1 107 ? 7.504 3.113 -10.207 1.00 79.75 107 VAL A C 1
ATOM 847 O O . VAL A 1 107 ? 6.579 3.055 -9.408 1.00 79.75 107 VAL A O 1
ATOM 850 N N . ILE A 1 108 ? 7.462 3.887 -11.296 1.00 82.06 108 ILE A N 1
ATOM 851 C CA . ILE A 1 108 ? 6.303 4.733 -11.630 1.00 82.06 108 ILE A CA 1
ATOM 852 C C . ILE A 1 108 ? 5.046 3.875 -11.805 1.00 82.06 108 ILE A C 1
ATOM 854 O O . ILE A 1 108 ? 4.026 4.143 -11.172 1.00 82.06 108 ILE A O 1
ATOM 858 N N . ALA A 1 109 ? 5.129 2.804 -12.601 1.00 83.44 109 ALA A N 1
ATOM 859 C CA . ALA A 1 109 ? 4.015 1.876 -12.764 1.00 83.44 109 ALA A CA 1
ATOM 860 C C . ALA A 1 109 ? 3.630 1.229 -11.428 1.00 83.44 109 ALA A C 1
ATOM 862 O O . ALA A 1 109 ? 2.449 1.153 -11.101 1.00 83.44 109 ALA A O 1
ATOM 863 N N . GLY A 1 110 ? 4.618 0.818 -10.625 1.00 83.25 110 GLY A N 1
ATOM 864 C CA . GLY A 1 110 ? 4.388 0.271 -9.290 1.00 83.25 110 GLY A CA 1
ATOM 865 C C . GLY A 1 110 ? 3.608 1.222 -8.379 1.00 83.25 110 GLY A C 1
ATOM 866 O O . GLY A 1 110 ? 2.675 0.775 -7.716 1.00 83.25 110 GLY A O 1
ATOM 867 N N . SER A 1 111 ? 3.935 2.517 -8.390 1.00 86.38 111 SER A N 1
ATOM 868 C CA . SER A 1 111 ? 3.214 3.543 -7.627 1.00 86.38 111 SER A CA 1
ATOM 869 C C . SER A 1 111 ? 1.775 3.727 -8.106 1.00 86.38 111 SER A C 1
ATOM 871 O O . SER A 1 111 ? 0.869 3.802 -7.280 1.00 86.38 111 SER A O 1
ATOM 873 N N . ILE A 1 112 ? 1.550 3.742 -9.424 1.00 88.12 112 ILE A N 1
ATOM 874 C CA . ILE A 1 112 ? 0.203 3.841 -10.008 1.00 88.12 112 ILE A CA 1
ATOM 875 C C . ILE A 1 112 ? -0.644 2.631 -9.600 1.00 88.12 112 ILE A C 1
ATOM 877 O O . ILE A 1 112 ? -1.764 2.800 -9.122 1.00 88.12 112 ILE A O 1
ATOM 881 N N . PHE A 1 113 ? -0.099 1.414 -9.716 1.00 87.62 113 PHE A N 1
ATOM 882 C CA . PHE A 1 113 ? -0.789 0.200 -9.274 1.00 87.62 113 PHE A CA 1
ATOM 883 C C . PHE A 1 113 ? -1.095 0.222 -7.774 1.00 87.62 113 PHE A C 1
ATOM 885 O O . PHE A 1 113 ? -2.196 -0.155 -7.386 1.00 87.62 113 PHE A O 1
ATOM 892 N N . GLY A 1 114 ? -0.164 0.698 -6.941 1.00 86.88 114 GLY A N 1
ATOM 893 C CA . GLY A 1 114 ? -0.367 0.769 -5.492 1.00 86.88 114 GLY A CA 1
ATOM 894 C C . GLY A 1 114 ? -1.491 1.736 -5.123 1.00 86.88 114 GLY A C 1
ATOM 895 O O . GLY A 1 114 ? -2.335 1.420 -4.287 1.00 86.88 114 GLY A O 1
ATOM 896 N N . PHE A 1 115 ? -1.557 2.884 -5.802 1.00 90.25 115 PHE A N 1
ATOM 897 C CA . PHE A 1 115 ? -2.643 3.845 -5.626 1.00 90.25 115 PHE A CA 1
ATOM 898 C C . PHE A 1 115 ? -3.994 3.300 -6.119 1.00 90.25 115 PHE A C 1
ATOM 900 O O . PHE A 1 115 ? -4.999 3.445 -5.430 1.00 90.25 115 PHE A O 1
ATOM 907 N N . LEU A 1 116 ? -4.024 2.624 -7.273 1.00 91.06 116 LEU A N 1
ATOM 908 C CA . LEU A 1 116 ? -5.234 1.982 -7.803 1.00 91.06 116 LEU A CA 1
ATOM 909 C C . LEU A 1 116 ? -5.770 0.896 -6.864 1.00 91.06 116 LEU A C 1
ATOM 911 O O . LEU A 1 116 ? -6.974 0.823 -6.642 1.00 91.06 116 LEU A O 1
ATOM 915 N N . GLN A 1 117 ? -4.889 0.067 -6.299 1.00 89.44 117 GLN A N 1
ATOM 916 C CA . GLN A 1 117 ? -5.270 -0.952 -5.318 1.00 89.44 117 GLN A CA 1
ATOM 917 C C . GLN A 1 117 ? -5.831 -0.322 -4.044 1.00 89.44 117 GLN A C 1
ATOM 919 O O . GLN A 1 117 ? -6.858 -0.779 -3.551 1.00 89.44 117 GLN A O 1
ATOM 924 N N . PHE A 1 118 ? -5.195 0.740 -3.540 1.00 92.06 118 PHE A N 1
ATOM 925 C CA . PHE A 1 118 ? -5.719 1.512 -2.415 1.00 92.06 118 PHE A CA 1
ATOM 926 C C . PHE A 1 118 ? -7.121 2.058 -2.721 1.00 92.06 118 PHE A C 1
ATOM 928 O O . PHE A 1 118 ? -8.049 1.828 -1.947 1.00 92.06 118 PHE A O 1
ATOM 935 N N . TYR A 1 119 ? -7.296 2.712 -3.872 1.00 91.25 119 TYR A N 1
ATOM 936 C CA . TYR A 1 119 ? -8.585 3.258 -4.288 1.00 91.25 119 TYR A CA 1
ATOM 937 C C . TYR A 1 119 ? -9.653 2.162 -4.388 1.00 91.25 119 TYR A C 1
ATOM 939 O O . TYR A 1 119 ? -10.759 2.317 -3.874 1.00 91.25 119 TYR A O 1
ATOM 947 N N . ALA A 1 120 ? -9.308 1.019 -4.987 1.00 90.88 120 ALA A N 1
ATOM 948 C CA . ALA A 1 120 ? -10.217 -0.113 -5.100 1.00 90.88 120 ALA A CA 1
ATOM 949 C C . ALA A 1 120 ? -10.599 -0.705 -3.736 1.00 90.88 120 ALA A C 1
ATOM 951 O O . ALA A 1 120 ? -11.760 -1.051 -3.523 1.00 90.88 120 ALA A O 1
ATOM 952 N N . MET A 1 121 ? -9.644 -0.784 -2.807 1.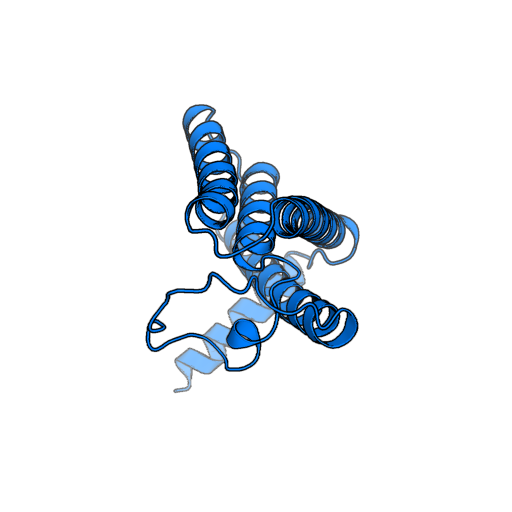00 90.75 121 MET A N 1
ATOM 953 C CA . MET A 1 121 ? -9.882 -1.249 -1.441 1.00 90.75 121 MET A CA 1
ATOM 954 C C . MET A 1 121 ? -10.810 -0.332 -0.658 1.00 90.75 121 MET A C 1
ATOM 956 O O . MET A 1 121 ? -11.688 -0.822 0.038 1.00 90.75 121 MET A O 1
ATOM 960 N N . VAL A 1 122 ? -10.662 0.984 -0.793 1.00 89.19 122 VAL A N 1
ATOM 961 C CA . VAL A 1 122 ? -11.512 1.939 -0.073 1.00 89.19 122 VAL A CA 1
ATOM 962 C C . VAL A 1 122 ? -12.920 2.015 -0.667 1.00 89.19 122 VAL A C 1
ATOM 964 O O . VAL A 1 122 ? -13.888 2.083 0.083 1.00 89.19 122 VAL A O 1
ATOM 967 N N . HIS A 1 123 ? -13.057 1.995 -1.996 1.00 88.50 123 HIS A N 1
ATOM 968 C CA . HIS A 1 123 ? -14.343 2.277 -2.644 1.00 88.50 123 HIS A CA 1
ATOM 969 C C . HIS A 1 123 ? -15.159 1.047 -3.047 1.00 88.50 123 HIS A C 1
ATOM 971 O O . HIS A 1 123 ? -16.383 1.139 -3.095 1.00 88.50 123 HIS A O 1
ATOM 977 N N . TYR A 1 124 ? -14.518 -0.080 -3.366 1.00 89.81 124 TYR A N 1
ATOM 978 C CA . TYR A 1 124 ? -15.212 -1.250 -3.923 1.00 89.81 124 TYR A CA 1
ATOM 979 C C . TYR A 1 124 ? -15.073 -2.509 -3.072 1.00 89.81 124 TYR A C 1
ATOM 981 O O . TYR A 1 124 ? -15.979 -3.336 -3.062 1.00 89.81 124 TYR A O 1
ATOM 989 N N . LEU A 1 125 ? -13.935 -2.682 -2.398 1.00 88.12 125 LEU A N 1
ATOM 990 C CA . LEU A 1 125 ? -13.585 -3.921 -1.694 1.00 88.12 125 LEU A CA 1
ATOM 991 C C . LEU A 1 125 ? -13.509 -3.739 -0.174 1.00 88.12 125 LEU A C 1
ATOM 993 O O . LEU A 1 125 ? -12.981 -4.612 0.514 1.00 88.12 125 LEU A O 1
ATOM 997 N N . HIS A 1 126 ? -14.032 -2.626 0.341 1.00 88.00 126 HIS A N 1
ATOM 998 C CA . HIS A 1 126 ? -14.055 -2.364 1.771 1.00 88.00 126 HIS A CA 1
ATOM 999 C C . HIS A 1 126 ? -14.959 -3.381 2.464 1.00 88.00 126 HIS A C 1
ATOM 1001 O O . HIS A 1 126 ? -16.129 -3.540 2.114 1.00 88.00 126 HIS A O 1
ATOM 1007 N N . ILE A 1 127 ? -14.402 -4.092 3.439 1.00 86.38 127 ILE A N 1
ATOM 1008 C CA . ILE A 1 127 ? -15.125 -5.102 4.201 1.00 86.38 127 ILE A CA 1
ATOM 1009 C C . ILE A 1 127 ? -15.779 -4.423 5.398 1.00 86.38 127 ILE A C 1
ATOM 1011 O O . ILE A 1 127 ? -15.083 -3.873 6.252 1.00 86.38 127 ILE A O 1
ATOM 1015 N N . ASP A 1 128 ? -17.106 -4.537 5.478 1.00 86.94 128 ASP A N 1
ATOM 1016 C CA . ASP A 1 128 ? -17.910 -3.995 6.572 1.00 86.94 128 ASP A CA 1
ATOM 1017 C C . ASP A 1 128 ? -17.412 -4.436 7.957 1.00 86.94 128 ASP A C 1
ATOM 1019 O O . ASP A 1 128 ? -17.031 -5.594 8.178 1.00 86.94 128 ASP A O 1
ATOM 1023 N N . ASP A 1 129 ? -17.538 -3.537 8.936 1.00 84.00 129 ASP A N 1
ATOM 1024 C CA . ASP A 1 129 ? -17.097 -3.758 10.318 1.00 84.00 129 ASP A CA 1
ATOM 1025 C C . ASP A 1 129 ? -17.718 -5.002 10.961 1.00 84.00 129 ASP A C 1
ATOM 1027 O O . ASP A 1 129 ? -17.054 -5.752 11.683 1.00 84.00 129 ASP A O 1
ATOM 1031 N N . LYS A 1 130 ? -19.000 -5.260 10.675 1.00 83.56 130 LYS A N 1
ATOM 1032 C CA . LYS A 1 130 ? -19.723 -6.430 11.197 1.00 83.56 130 LYS A CA 1
ATOM 1033 C C . LYS A 1 130 ? -19.089 -7.732 10.710 1.00 83.56 130 LYS A C 1
ATOM 1035 O O . LYS A 1 130 ? -18.914 -8.672 11.488 1.00 83.56 130 LYS A O 1
ATOM 1040 N N . THR A 1 131 ? -18.711 -7.771 9.435 1.00 85.00 131 THR A N 1
ATOM 1041 C CA . THR A 1 131 ? -18.069 -8.924 8.803 1.00 85.00 131 THR A CA 1
ATOM 1042 C C . THR A 1 131 ? -16.653 -9.105 9.340 1.00 85.00 131 THR A C 1
ATOM 1044 O O . THR A 1 131 ? -16.286 -10.218 9.721 1.00 85.00 131 THR A O 1
ATOM 1047 N N . CYS A 1 132 ? -15.892 -8.015 9.482 1.00 85.38 132 CYS A N 1
ATOM 1048 C CA . CYS A 1 132 ? -14.552 -8.037 10.072 1.00 85.38 132 CYS A CA 1
ATOM 1049 C C . CYS A 1 132 ? -14.553 -8.620 11.494 1.00 85.38 132 CYS A C 1
ATOM 1051 O O . CYS A 1 132 ? -13.747 -9.496 11.815 1.00 85.38 132 CYS A O 1
ATOM 1053 N N . GLN A 1 133 ? -15.501 -8.199 12.336 1.00 84.12 133 GLN A N 1
ATOM 1054 C CA . GLN A 1 133 ? -15.647 -8.736 13.690 1.00 84.12 133 GLN A CA 1
ATOM 1055 C C . GLN A 1 133 ? -16.068 -10.208 13.698 1.00 84.12 133 GLN A C 1
ATOM 1057 O O . GLN A 1 133 ? -15.586 -10.977 14.531 1.00 84.12 133 GLN A O 1
ATOM 1062 N N . SER A 1 134 ? -16.950 -10.618 12.782 1.00 85.50 134 SER A N 1
ATOM 1063 C CA . SER A 1 134 ? -17.355 -12.022 12.650 1.00 85.50 134 SER A CA 1
ATOM 1064 C C . SER A 1 134 ? -16.164 -12.918 12.302 1.00 85.50 134 SER A C 1
ATOM 1066 O O . SER A 1 134 ? -15.984 -13.968 12.920 1.00 85.50 134 SER A O 1
ATOM 1068 N N . ILE A 1 135 ? -15.315 -12.485 11.364 1.00 84.56 135 ILE A N 1
ATOM 1069 C CA . ILE A 1 135 ? -14.090 -13.199 10.978 1.00 84.56 135 ILE A CA 1
ATOM 1070 C C . ILE A 1 135 ? -13.136 -13.305 12.173 1.00 84.56 135 ILE A C 1
ATOM 1072 O O . ILE A 1 135 ? -12.656 -14.395 12.480 1.00 84.56 135 ILE A O 1
ATOM 1076 N N . ALA A 1 136 ? -12.901 -12.203 12.890 1.00 84.69 136 ALA A N 1
ATOM 1077 C CA . ALA A 1 136 ? -12.003 -12.195 14.043 1.00 84.69 136 ALA A CA 1
ATOM 1078 C C . ALA A 1 136 ? -12.473 -13.141 15.161 1.00 84.69 136 ALA A C 1
ATOM 1080 O O . ALA A 1 136 ? -11.680 -13.937 15.669 1.00 84.69 136 ALA A O 1
ATOM 1081 N N . LYS A 1 137 ? -13.773 -13.123 15.489 1.00 86.19 137 LYS A N 1
ATOM 1082 C CA . LYS A 1 137 ? -14.372 -14.043 16.471 1.00 86.19 137 LYS A CA 1
ATOM 1083 C C . LYS A 1 137 ? -14.247 -15.501 16.033 1.00 86.19 137 LYS A C 1
ATOM 1085 O O . LYS A 1 137 ? -13.941 -16.363 16.854 1.00 86.19 137 LYS A O 1
ATOM 1090 N N . HIS A 1 138 ? -14.456 -15.782 14.746 1.00 88.12 138 HIS A N 1
ATOM 1091 C CA . HIS A 1 138 ? -14.313 -17.132 14.207 1.00 88.12 138 HIS A CA 1
ATOM 1092 C C . HIS A 1 138 ? -12.867 -17.635 14.319 1.00 88.12 138 HIS A C 1
ATOM 1094 O O . HIS A 1 138 ? -12.638 -18.734 14.819 1.00 88.12 138 HIS A O 1
ATOM 1100 N N . CYS A 1 139 ? -11.881 -16.810 13.953 1.00 83.38 139 CYS A N 1
ATOM 1101 C CA . CYS A 1 139 ?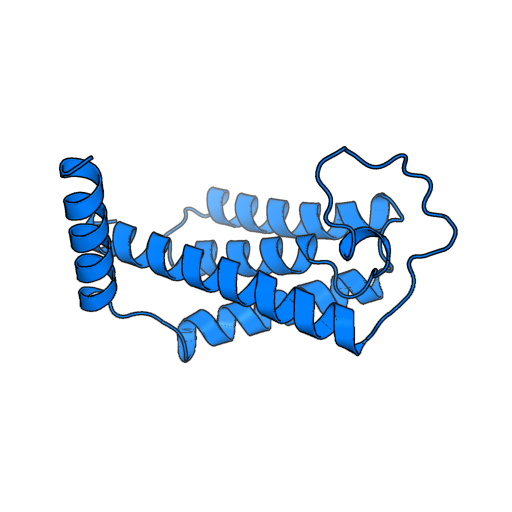 -10.464 -17.141 14.107 1.00 83.38 139 CYS A CA 1
ATOM 1102 C C . CYS A 1 139 ? -10.074 -17.377 15.575 1.00 83.38 139 CYS A C 1
ATOM 1104 O O . CYS A 1 139 ? -9.386 -18.351 15.874 1.00 83.38 139 CYS A O 1
ATOM 1106 N N . GLN A 1 140 ? -10.546 -16.539 16.505 1.00 86.31 140 GLN A N 1
ATOM 1107 C CA . GLN A 1 140 ? -10.303 -16.729 17.942 1.00 86.31 140 GLN A CA 1
ATOM 1108 C C . GLN A 1 140 ? -10.888 -18.050 18.457 1.00 86.31 140 GLN A C 1
ATOM 1110 O O . GLN A 1 140 ? -10.230 -18.752 19.220 1.00 86.31 140 GLN A O 1
ATOM 1115 N N . SER A 1 141 ? -12.090 -18.421 18.005 1.00 87.94 141 SER A N 1
ATOM 1116 C CA . SER A 1 141 ? -12.711 -19.701 18.360 1.00 87.94 141 SER A CA 1
ATOM 1117 C C . SER A 1 141 ? -11.949 -20.918 17.831 1.00 87.94 141 SER A C 1
ATOM 1119 O O . SER A 1 141 ? -12.096 -22.000 18.396 1.00 87.94 141 SER A O 1
ATOM 1121 N N . LEU A 1 142 ? -11.215 -20.793 16.725 1.00 86.62 142 LEU A N 1
ATOM 1122 C CA . LEU A 1 142 ? -10.400 -21.885 16.190 1.00 86.62 142 LEU A CA 1
ATOM 1123 C C . LEU A 1 142 ? -9.097 -22.032 16.978 1.00 86.62 142 LEU A C 1
ATOM 1125 O O . LEU A 1 142 ? -8.709 -23.148 17.301 1.00 86.62 142 LEU A O 1
ATOM 1129 N N . LEU A 1 143 ? -8.474 -20.908 17.341 1.00 83.44 143 LEU A N 1
ATOM 1130 C CA . LEU A 1 143 ? -7.240 -20.881 18.131 1.00 83.44 143 LEU A CA 1
ATOM 1131 C C . LEU A 1 143 ? -7.443 -21.341 19.578 1.00 83.44 143 LEU A C 1
ATOM 1133 O O . LEU A 1 143 ? -6.528 -21.892 20.170 1.00 83.44 143 LEU A O 1
ATOM 1137 N N . SER A 1 144 ? -8.628 -21.138 20.159 1.00 83.81 144 SER A N 1
ATOM 1138 C CA . SER A 1 144 ? -8.940 -21.635 21.507 1.00 83.81 144 SER A CA 1
ATOM 1139 C C . SER A 1 144 ? -9.285 -23.128 21.555 1.00 83.81 144 SER A C 1
ATOM 1141 O O . SER A 1 144 ? -9.449 -23.680 22.641 1.00 83.81 144 SER A O 1
ATOM 1143 N N . ARG A 1 145 ? -9.434 -23.776 20.391 1.00 75.44 145 ARG A N 1
ATOM 1144 C CA . ARG A 1 145 ? -9.727 -25.212 20.257 1.00 75.44 145 ARG A CA 1
ATOM 1145 C C . ARG A 1 145 ? -8.4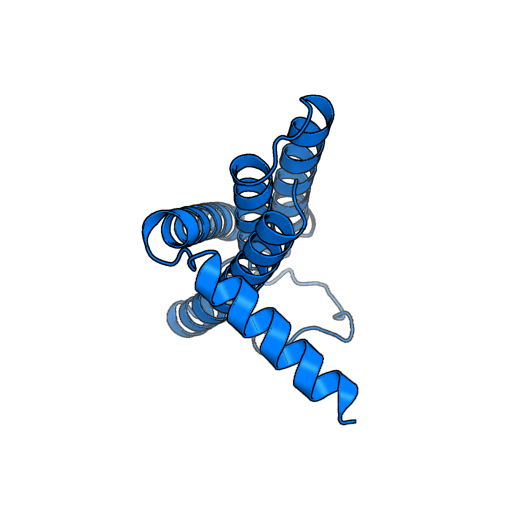92 -26.065 19.942 1.00 75.44 145 ARG A C 1
ATOM 1147 O O . ARG A 1 145 ? -8.618 -27.287 19.957 1.00 75.44 145 ARG A O 1
ATOM 1154 N N . SER A 1 146 ? -7.353 -25.445 19.633 1.00 58.19 146 SER A N 1
ATOM 1155 C CA . SER A 1 146 ? -6.052 -26.088 19.384 1.00 58.19 146 SER A CA 1
ATOM 1156 C C . SER A 1 146 ? -5.152 -26.004 20.605 1.00 58.19 146 SER A C 1
ATOM 1158 O O . SER A 1 146 ? -4.488 -27.015 20.907 1.00 58.19 146 SER A O 1
#

Foldseek 3Di:
DDPLLVLLLVVLLVVLLVVLVVVQVVQLVVVQAAWPPPPPDPDDPDDDPSLNGGQAADSQLLSLLLVLLSCVPSDPDDPVVNVVSVCRSVVSLVVCVVSSGHDNVNSVNSNVNSVVSNVCSVPPVRDDSVVSVVVVVVVVVVVVVD

InterPro domains:
  IPR000326 Phosphatidic acid phosphatase type 2/haloperoxidase [PF01569] (10-125)
  IPR000326 Phosphatidic acid phosphatase type 2/haloperoxidase [SM00014] (8-122)
  IPR036938 Phosphatidic acid phosphatase type 2/haloperoxidase superfamily [SSF48317] (9-124)

Secondary structure (DSSP, 8-state):
--HHHHHHHHHHHHHHHHHHHHHHHHHHHHH-PBPPTT------S---TTTTTB-SS-HHHHHHHHHHHHHHHHS---HHHHHHHHHHHHHHHHHHHHTTSS-HHHHHHHHHHHHHHHHHHHHTSPPPHHHHHHHHHHHHHHHTT-

Sequence (146 aa):
MVEAERTSYYVNLLAALILDLLVSLVVKVTVRRPRPSYHHSKDFLVSVKIDKKFSFPSGHTTRAIMCGCLLLYSLELSFSSQILVLTWSISTAVSRVMLGRHYVTDVIAGSIFGFLQFYAMVHYLHIDDKTCQSIAKHCQSLLSRS

Organism: Bugula neritina (NCBI:txid10212)

Radius of gyration: 17.4 Å; chains: 1; bounding box: 44×42×41 Å

pLDDT: mean 78.81, std 13.54, range [44.09, 92.5]